Protein AF-A0A519PAQ1-F1 (afdb_monomer)

Foldseek 3Di:
DDWDDDPPKIKDKDFPPDPVVVVCVVPQWDWDKAWDPDDDAWTKIKIFIWGKDWDPDVVVVVVRVVVCCVVCVVDPPPPPPDDGMTMMMTGTQKMWTWTQHPNDIDIDMDGDD

Mean predicted aligned error: 5.57 Å

Structure (mmCIF, N/CA/C/O backbone):
data_AF-A0A519PAQ1-F1
#
_entry.id   AF-A0A519PAQ1-F1
#
loop_
_atom_site.group_PDB
_atom_site.id
_atom_site.type_symbol
_atom_site.label_atom_id
_atom_site.label_alt_id
_atom_site.label_comp_id
_atom_site.label_asym_id
_atom_site.label_entity_id
_atom_site.label_seq_id
_atom_site.pdbx_PDB_ins_code
_atom_site.Cartn_x
_atom_site.Cartn_y
_atom_site.Cartn_z
_atom_site.occupancy
_atom_site.B_iso_or_equiv
_atom_site.auth_seq_id
_atom_site.auth_comp_id
_atom_site.auth_asym_id
_atom_site.auth_atom_id
_atom_site.pdbx_PDB_model_num
ATOM 1 N N . VAL A 1 1 ? 0.497 10.252 -1.981 1.00 80.25 1 VAL A N 1
ATOM 2 C CA . VAL A 1 1 ? 0.630 9.803 -0.575 1.00 80.25 1 VAL A CA 1
ATOM 3 C C . VAL A 1 1 ? 2.023 9.228 -0.417 1.00 80.25 1 VAL A C 1
ATOM 5 O O . VAL A 1 1 ? 2.470 8.575 -1.352 1.00 80.25 1 VAL A O 1
ATOM 8 N N . GLY A 1 2 ? 2.720 9.527 0.681 1.00 86.25 2 GLY A N 1
ATOM 9 C CA . GLY A 1 2 ? 3.979 8.844 1.001 1.00 86.25 2 GLY A CA 1
ATOM 10 C C . GLY A 1 2 ? 3.697 7.415 1.464 1.00 86.25 2 GLY A C 1
ATOM 11 O O . GLY A 1 2 ? 2.618 7.165 2.004 1.00 86.25 2 GLY A O 1
ATOM 12 N N . TYR A 1 3 ? 4.627 6.492 1.228 1.00 90.44 3 TYR A N 1
ATOM 13 C CA . TYR A 1 3 ? 4.478 5.090 1.611 1.00 90.44 3 TYR A CA 1
ATOM 14 C C . TYR A 1 3 ? 5.793 4.515 2.145 1.00 90.44 3 TYR A C 1
ATOM 16 O O . TYR A 1 3 ? 6.871 5.013 1.831 1.00 90.44 3 TYR A O 1
ATOM 24 N N . VAL A 1 4 ? 5.685 3.435 2.911 1.00 90.62 4 VAL A N 1
ATOM 25 C CA . VAL A 1 4 ? 6.782 2.519 3.244 1.00 90.62 4 VAL A CA 1
ATOM 26 C C . VAL A 1 4 ? 6.443 1.139 2.684 1.00 90.62 4 VAL A C 1
ATOM 28 O O . VAL A 1 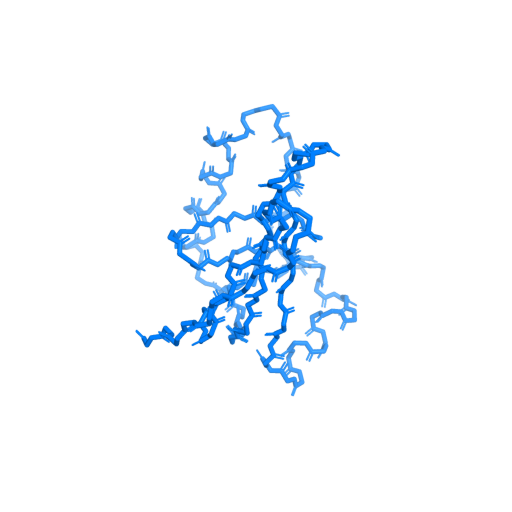4 ? 5.267 0.819 2.497 1.00 90.62 4 VAL A O 1
ATOM 31 N N . ASN A 1 5 ? 7.453 0.334 2.363 1.00 92.19 5 ASN A N 1
ATOM 32 C CA . ASN A 1 5 ? 7.252 -1.003 1.818 1.00 92.19 5 ASN A CA 1
ATOM 33 C C . ASN A 1 5 ? 7.941 -2.090 2.653 1.00 92.19 5 ASN A C 1
ATOM 35 O O . ASN A 1 5 ? 9.087 -1.920 3.064 1.00 92.19 5 ASN A O 1
ATOM 39 N N . GLU A 1 6 ? 7.264 -3.229 2.817 1.00 92.56 6 GLU A N 1
ATOM 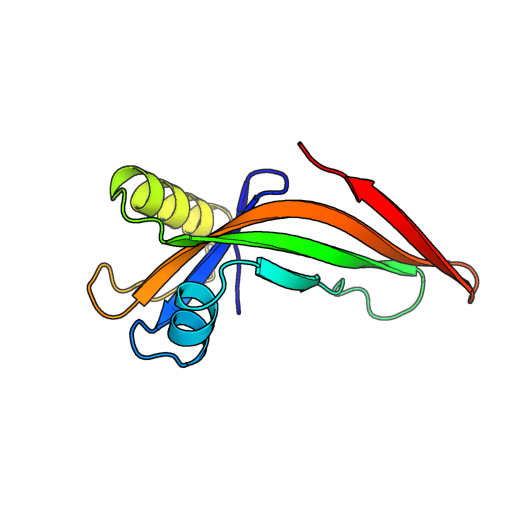40 C CA . GLU A 1 6 ? 7.841 -4.491 3.303 1.00 92.56 6 GLU A CA 1
ATOM 41 C C . GLU A 1 6 ? 7.725 -5.527 2.168 1.00 92.56 6 GLU A C 1
ATOM 43 O O . GLU A 1 6 ? 6.658 -6.096 1.905 1.00 92.56 6 GLU A O 1
ATOM 48 N N . GLY A 1 7 ? 8.816 -5.725 1.420 1.00 92.94 7 GLY A N 1
ATOM 49 C CA . GLY A 1 7 ? 8.767 -6.451 0.148 1.00 92.94 7 GLY A CA 1
ATOM 50 C C . GLY A 1 7 ? 7.870 -5.722 -0.860 1.00 92.94 7 GLY A C 1
ATOM 51 O O . GLY A 1 7 ? 8.085 -4.539 -1.127 1.00 92.94 7 GLY A O 1
ATOM 52 N N . LEU A 1 8 ? 6.862 -6.417 -1.398 1.00 94.00 8 LEU A N 1
ATOM 53 C CA . LEU A 1 8 ? 5.858 -5.837 -2.304 1.00 94.00 8 LEU A CA 1
ATOM 54 C C . LEU A 1 8 ? 4.641 -5.235 -1.575 1.00 94.00 8 LEU A C 1
ATOM 56 O O . LEU A 1 8 ? 3.791 -4.624 -2.218 1.00 94.00 8 LEU A O 1
ATOM 60 N N . ASN A 1 9 ? 4.532 -5.406 -0.253 1.00 95.69 9 ASN A N 1
ATOM 61 C CA . ASN A 1 9 ? 3.456 -4.793 0.524 1.00 95.69 9 ASN A CA 1
ATOM 62 C C . ASN A 1 9 ? 3.736 -3.308 0.704 1.00 95.69 9 ASN A C 1
ATOM 64 O O . ASN A 1 9 ? 4.858 -2.937 1.051 1.00 95.69 9 ASN A O 1
ATOM 68 N N . LEU A 1 10 ? 2.711 -2.477 0.522 1.00 95.38 10 LEU A N 1
ATOM 69 C CA . LEU A 1 10 ? 2.811 -1.036 0.741 1.00 95.38 10 LEU A CA 1
ATOM 70 C C . LEU A 1 10 ? 1.981 -0.625 1.949 1.00 95.38 10 LEU A C 1
ATOM 72 O O . LEU A 1 10 ? 0.864 -1.108 2.134 1.00 95.38 10 LEU A O 1
ATOM 76 N N . TYR A 1 11 ? 2.506 0.318 2.721 1.00 94.19 11 TYR A N 1
ATOM 77 C CA . TYR A 1 11 ? 1.832 0.924 3.857 1.00 94.19 11 TYR A CA 1
ATOM 78 C C . TYR A 1 11 ? 1.858 2.436 3.714 1.00 94.19 11 TYR A C 1
ATOM 80 O O . TYR A 1 11 ? 2.898 3.022 3.418 1.00 94.19 11 TYR A O 1
ATOM 88 N N . PHE A 1 12 ? 0.719 3.080 3.925 1.00 92.19 12 PHE A N 1
ATOM 89 C CA . PHE A 1 12 ? 0.615 4.534 3.887 1.00 92.19 12 PHE A CA 1
ATOM 90 C C . PHE A 1 12 ? -0.420 5.027 4.890 1.00 92.19 12 PHE A C 1
A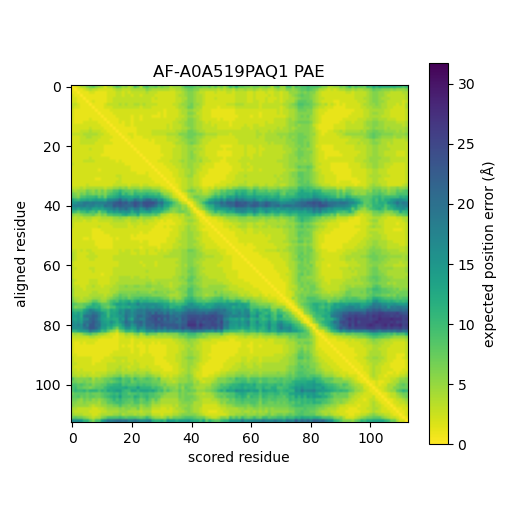TOM 92 O O . PHE A 1 12 ? -1.286 4.276 5.335 1.00 92.19 12 PHE A O 1
ATOM 99 N N . VAL A 1 13 ? -0.336 6.308 5.234 1.00 91.12 13 VAL A N 1
ATOM 100 C CA . VAL A 1 13 ? -1.296 6.964 6.124 1.00 91.12 13 VAL A CA 1
ATOM 101 C C . VAL A 1 13 ? -2.276 7.818 5.328 1.00 91.12 13 VAL A C 1
ATOM 103 O O . VAL A 1 13 ? -1.910 8.478 4.351 1.00 91.12 13 VAL A O 1
ATOM 106 N N . VAL A 1 14 ? -3.532 7.820 5.763 1.00 92.12 14 VAL A N 1
ATOM 107 C CA . VAL A 1 14 ? -4.580 8.731 5.285 1.00 92.12 14 VAL A CA 1
ATOM 108 C C . VAL A 1 14 ? -5.333 9.320 6.465 1.00 92.12 14 VAL A C 1
ATOM 110 O O . VAL A 1 14 ? -5.445 8.680 7.507 1.00 92.12 14 VAL A O 1
ATOM 113 N N . ALA A 1 15 ? -5.875 10.527 6.311 1.00 92.06 15 ALA A N 1
ATOM 114 C CA . ALA A 1 15 ? -6.754 11.098 7.326 1.00 92.06 15 ALA A CA 1
ATOM 115 C C . ALA A 1 15 ? -8.045 10.269 7.447 1.00 92.06 15 ALA A C 1
ATOM 117 O O . ALA A 1 15 ? -8.570 9.785 6.434 1.00 92.06 15 ALA A O 1
ATOM 118 N N . ARG A 1 16 ? -8.553 10.097 8.674 1.00 92.62 16 ARG A N 1
ATOM 119 C CA . ARG A 1 16 ? -9.760 9.290 8.941 1.00 92.62 16 ARG A CA 1
ATOM 120 C C . ARG A 1 16 ? -11.024 9.859 8.304 1.00 92.62 16 ARG A C 1
ATOM 122 O O . ARG A 1 16 ? -11.914 9.105 7.935 1.00 92.62 16 ARG A O 1
ATOM 129 N N . ASP A 1 17 ? -11.088 11.171 8.145 1.00 93.62 17 ASP A N 1
ATOM 130 C CA . ASP A 1 17 ? -12.180 11.891 7.488 1.00 93.62 17 ASP A CA 1
ATOM 131 C C . ASP A 1 17 ? -11.978 12.033 5.969 1.00 93.62 17 ASP A C 1
ATOM 133 O O . ASP A 1 17 ? -12.780 12.664 5.279 1.00 93.62 17 ASP A O 1
ATOM 137 N N . SER A 1 18 ? -10.913 11.446 5.413 1.00 94.69 18 SER A N 1
ATOM 138 C CA . SER A 1 18 ? -10.618 11.602 3.995 1.00 94.69 18 SER A CA 1
ATOM 139 C C . SER A 1 18 ? -11.591 10.819 3.115 1.00 94.69 18 SER A C 1
ATOM 141 O O . SER A 1 18 ? -11.882 9.642 3.339 1.00 94.69 18 SER A O 1
ATOM 143 N N . GLN A 1 19 ? -11.967 11.432 1.991 1.00 96.75 19 GLN A N 1
ATOM 144 C CA . GLN A 1 19 ? -12.693 10.749 0.917 1.00 96.75 19 GLN A CA 1
ATOM 145 C C . GLN A 1 19 ? -11.949 9.494 0.424 1.00 96.75 19 GLN A C 1
ATOM 147 O O . GLN A 1 19 ? -12.562 8.526 -0.011 1.00 96.75 19 GLN A O 1
ATOM 152 N N . LYS A 1 20 ? -10.611 9.485 0.5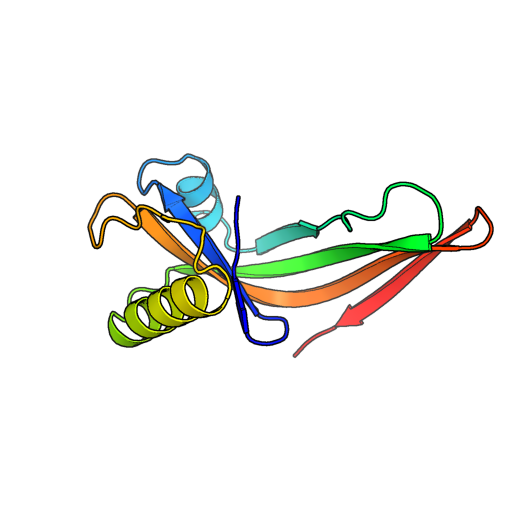14 1.00 94.69 20 LYS A N 1
ATOM 153 C CA . LYS A 1 20 ? -9.785 8.332 0.141 1.00 94.69 20 LYS A CA 1
ATOM 154 C C . LYS A 1 20 ? -10.090 7.116 1.006 1.00 94.69 20 LYS A C 1
ATOM 156 O O . LYS A 1 20 ? -10.257 6.031 0.460 1.00 94.69 20 LYS A O 1
ATOM 161 N N . LEU A 1 21 ? -10.161 7.312 2.323 1.00 96.19 21 LEU A N 1
ATOM 162 C CA . LEU A 1 21 ? -10.505 6.241 3.245 1.00 96.19 21 LEU A CA 1
ATOM 163 C C . LEU A 1 21 ? -11.940 5.773 3.008 1.00 96.19 21 LEU A C 1
ATOM 165 O O . LEU A 1 21 ? -12.160 4.576 2.881 1.00 96.19 21 LEU A O 1
ATOM 169 N N . ALA A 1 22 ? -12.885 6.704 2.849 1.00 97.62 22 ALA A N 1
ATOM 170 C CA . ALA A 1 22 ? -14.275 6.363 2.545 1.00 97.62 22 ALA A CA 1
ATOM 171 C C . ALA A 1 22 ? -14.398 5.488 1.281 1.00 97.62 22 ALA A C 1
ATOM 173 O O . ALA A 1 22 ? -15.096 4.477 1.299 1.00 97.62 22 ALA A O 1
ATOM 174 N N . ASN A 1 23 ? -13.665 5.820 0.213 1.00 97.88 23 ASN A N 1
ATOM 175 C CA . ASN A 1 23 ? -13.655 5.029 -1.019 1.00 97.88 23 ASN A CA 1
ATOM 176 C C . ASN A 1 23 ? -13.051 3.631 -0.809 1.00 97.88 23 ASN A C 1
ATOM 178 O O . ASN A 1 23 ? -13.615 2.656 -1.292 1.00 97.88 23 ASN A O 1
ATOM 182 N N . ILE A 1 24 ? -11.936 3.529 -0.076 1.00 97.69 24 ILE A N 1
ATOM 183 C CA . ILE A 1 24 ? -11.278 2.247 0.231 1.00 97.69 24 ILE A CA 1
ATOM 184 C C . ILE A 1 24 ? -12.182 1.341 1.078 1.00 97.69 24 ILE A C 1
ATOM 186 O O . ILE A 1 24 ? -12.226 0.134 0.860 1.00 97.69 24 ILE A O 1
ATOM 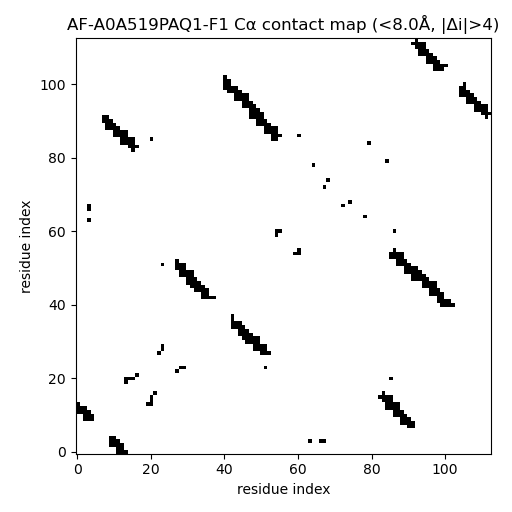190 N N . LEU A 1 25 ? -12.904 1.913 2.044 1.00 96.44 25 LEU A N 1
ATOM 191 C CA . LEU A 1 25 ? -13.839 1.162 2.883 1.00 96.44 25 LEU A CA 1
ATOM 192 C C . LEU A 1 25 ? -15.061 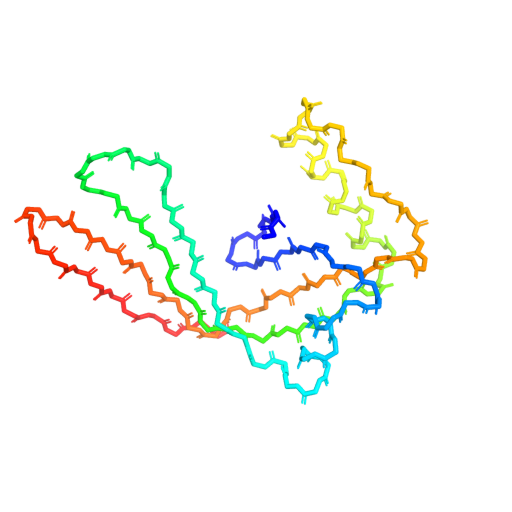0.675 2.092 1.00 96.44 25 LEU A C 1
ATOM 194 O O . LEU A 1 25 ? -15.600 -0.384 2.403 1.00 96.44 25 LEU A O 1
ATOM 198 N N . ALA A 1 26 ? -15.491 1.427 1.074 1.00 98.06 26 ALA A N 1
ATOM 199 C CA . ALA A 1 26 ? -16.585 1.030 0.192 1.00 98.06 26 ALA A CA 1
ATOM 200 C C . ALA A 1 26 ? -16.169 -0.057 -0.816 1.00 98.06 26 ALA A C 1
ATOM 202 O O . ALA A 1 26 ? -16.940 -0.981 -1.071 1.00 98.06 26 ALA A O 1
ATOM 203 N N . ASP A 1 27 ? -14.958 0.032 -1.376 1.00 98.44 27 ASP A N 1
ATOM 204 C CA . ASP A 1 27 ? -14.370 -0.990 -2.246 1.00 98.44 27 ASP A CA 1
ATOM 205 C C . ASP A 1 27 ? -12.860 -1.115 -1.972 1.00 98.44 27 ASP A C 1
ATOM 207 O O . ASP A 1 27 ? -12.093 -0.199 -2.290 1.00 98.44 27 ASP A O 1
ATOM 211 N N . PRO A 1 28 ? -12.393 -2.247 -1.410 1.00 98.06 28 PRO A N 1
ATOM 212 C CA . PRO A 1 28 ? -10.993 -2.410 -1.035 1.00 98.06 28 PRO A CA 1
ATOM 213 C C . PRO A 1 28 ? -10.076 -2.685 -2.233 1.00 98.06 28 PRO A C 1
ATOM 215 O O . PRO A 1 28 ? -8.869 -2.843 -2.043 1.00 98.06 28 PRO A O 1
ATOM 218 N N . ARG A 1 29 ? -10.600 -2.799 -3.459 1.00 98.38 29 ARG A N 1
ATOM 219 C CA . ARG A 1 29 ? -9.778 -2.986 -4.660 1.00 98.38 29 ARG A CA 1
ATOM 220 C C . ARG A 1 29 ? -9.168 -1.653 -5.063 1.00 98.38 29 ARG A C 1
ATOM 222 O O . ARG A 1 29 ? -9.875 -0.715 -5.427 1.00 98.38 29 ARG A O 1
ATOM 229 N N . VAL A 1 30 ? -7.844 -1.579 -5.042 1.00 97.75 30 VAL A N 1
ATOM 230 C CA . VAL A 1 30 ? -7.110 -0.363 -5.389 1.00 97.75 30 VAL A CA 1
ATOM 231 C C . VAL A 1 30 ? -6.138 -0.606 -6.533 1.00 97.75 30 VAL A C 1
ATOM 233 O O . VAL A 1 30 ? -5.581 -1.691 -6.691 1.00 97.75 30 VAL A O 1
ATOM 236 N N . SER A 1 31 ? -5.905 0.450 -7.306 1.00 97.00 31 SER A N 1
ATOM 237 C CA . SER A 1 31 ? -4.819 0.522 -8.276 1.00 97.00 31 SER A CA 1
ATOM 238 C C . SER A 1 31 ? -3.773 1.510 -7.780 1.00 97.00 31 SER A C 1
ATOM 240 O O . SER A 1 31 ? -4.105 2.584 -7.275 1.00 97.00 31 SER A O 1
ATOM 242 N N . VAL A 1 32 ? -2.507 1.163 -7.961 1.00 96.38 32 VAL A N 1
ATOM 243 C CA . VAL A 1 32 ? -1.353 1.962 -7.562 1.00 96.38 32 VAL A CA 1
ATOM 244 C C . VAL A 1 32 ? -0.469 2.193 -8.778 1.00 96.38 32 VAL A C 1
ATOM 246 O O . VAL A 1 32 ? -0.227 1.278 -9.561 1.00 96.38 32 VAL A O 1
ATOM 249 N N . ALA A 1 33 ? 0.013 3.424 -8.926 1.00 95.00 33 ALA A N 1
ATOM 250 C CA . ALA A 1 33 ? 1.021 3.797 -9.905 1.00 95.00 33 ALA A CA 1
ATOM 251 C C . ALA A 1 33 ? 2.165 4.511 -9.178 1.00 95.00 33 ALA A C 1
ATOM 253 O O . ALA A 1 33 ? 1.938 5.511 -8.494 1.00 95.00 33 ALA A O 1
ATOM 254 N N . ILE A 1 34 ? 3.381 3.988 -9.310 1.00 92.44 34 ILE A N 1
ATOM 255 C CA . ILE A 1 34 ? 4.606 4.546 -8.733 1.00 92.44 34 ILE A CA 1
ATOM 256 C C . ILE A 1 34 ? 5.541 4.866 -9.891 1.00 92.44 34 ILE A C 1
ATOM 258 O O . ILE A 1 34 ? 5.810 4.009 -10.731 1.00 92.44 34 ILE A O 1
ATOM 262 N N . ARG A 1 35 ? 6.033 6.102 -9.943 1.00 87.19 35 ARG A N 1
ATOM 263 C CA . ARG A 1 35 ? 7.040 6.521 -10.918 1.00 87.19 35 ARG A CA 1
ATOM 264 C C . ARG A 1 35 ? 8.414 6.524 -10.255 1.00 87.19 35 ARG A C 1
ATOM 266 O O . ARG A 1 35 ? 8.524 6.918 -9.098 1.00 87.19 35 ARG A O 1
ATOM 273 N N . SER A 1 36 ? 9.435 6.134 -11.009 1.00 83.81 36 SER A N 1
ATOM 274 C CA . SER A 1 36 ? 10.832 6.400 -10.668 1.00 83.81 36 SER A CA 1
ATOM 275 C C . SER A 1 36 ? 11.127 7.911 -10.663 1.00 83.81 36 SER A C 1
ATOM 277 O O . SER A 1 36 ? 10.498 8.691 -11.390 1.00 83.81 36 SER A O 1
ATOM 279 N N . GLU A 1 37 ? 12.090 8.320 -9.837 1.00 79.88 37 GLU A N 1
ATOM 280 C CA . GLU A 1 37 ? 12.630 9.685 -9.800 1.00 79.88 37 GLU A CA 1
ATOM 281 C C . GLU A 1 37 ? 13.657 9.959 -10.910 1.00 79.88 37 GLU A C 1
ATOM 283 O O . GLU A 1 37 ? 14.078 11.099 -11.071 1.00 79.88 37 GLU A O 1
ATOM 288 N N . ALA A 1 38 ? 14.034 8.952 -11.707 1.00 73.25 38 ALA A N 1
ATOM 289 C CA . ALA A 1 38 ? 14.940 9.132 -12.837 1.00 73.25 38 ALA A CA 1
ATOM 290 C C . ALA A 1 38 ? 14.380 10.154 -13.842 1.00 73.25 38 ALA A C 1
ATOM 292 O O . ALA A 1 38 ? 13.224 10.060 -14.263 1.00 73.25 38 ALA A O 1
ATOM 293 N N . GLU A 1 39 ? 15.207 11.133 -14.218 1.00 65.69 39 GLU A N 1
ATOM 294 C CA . GLU A 1 39 ? 14.757 12.294 -14.990 1.00 65.69 39 GLU A CA 1
ATOM 295 C C . GLU A 1 39 ? 14.558 12.000 -16.488 1.00 65.69 39 GLU A C 1
ATOM 297 O O . GLU A 1 39 ? 13.653 12.573 -17.089 1.00 65.69 39 GLU A O 1
ATOM 302 N N . HIS A 1 40 ? 15.350 11.110 -17.108 1.00 63.00 40 HIS A N 1
ATOM 303 C CA . HIS A 1 40 ? 15.310 10.872 -18.561 1.00 63.00 40 HIS A CA 1
ATOM 304 C C . HIS A 1 40 ? 15.783 9.463 -18.947 1.00 63.00 40 HIS A C 1
ATOM 306 O O . HIS A 1 40 ? 16.868 9.070 -18.532 1.00 63.00 40 HIS A O 1
ATOM 312 N N . GLY A 1 41 ? 15.016 8.771 -19.807 1.00 58.78 41 GLY A N 1
ATOM 313 C CA . GLY A 1 41 ? 15.352 7.445 -20.359 1.00 58.78 41 GLY A CA 1
ATOM 314 C C . GLY A 1 41 ? 15.378 6.330 -19.304 1.00 58.78 41 GLY A C 1
ATOM 315 O O . GLY A 1 41 ? 15.757 6.557 -18.164 1.00 58.78 41 GLY A O 1
ATOM 316 N N . ASP A 1 42 ? 14.908 5.129 -19.641 1.00 64.88 42 ASP A N 1
ATOM 317 C CA . ASP A 1 42 ? 15.016 3.924 -18.793 1.00 64.88 42 ASP A CA 1
ATOM 318 C C . ASP A 1 42 ? 14.329 3.976 -17.411 1.00 64.88 42 ASP A C 1
ATOM 320 O O . ASP A 1 42 ? 14.517 3.093 -16.570 1.00 64.88 42 ASP A O 1
ATOM 324 N N . ALA A 1 43 ? 13.474 4.971 -17.156 1.00 70.62 43 ALA A N 1
ATOM 325 C CA . ALA A 1 43 ? 12.690 5.032 -15.929 1.00 70.62 43 ALA A CA 1
ATOM 326 C C . ALA A 1 43 ? 11.692 3.863 -15.874 1.00 70.62 43 ALA A C 1
ATOM 328 O O . ALA A 1 43 ? 10.762 3.778 -16.681 1.00 70.62 43 ALA A O 1
ATOM 329 N N . VAL A 1 44 ? 11.863 2.981 -14.887 1.00 81.94 44 VAL A N 1
ATOM 330 C CA . VAL A 1 44 ? 10.916 1.903 -14.585 1.00 81.94 44 VAL A CA 1
ATOM 331 C C . VAL A 1 44 ? 9.976 2.369 -13.477 1.00 81.94 44 VAL A C 1
ATOM 333 O O . VAL A 1 44 ? 10.388 2.628 -12.348 1.00 81.94 44 VAL A O 1
ATOM 336 N N . GLY A 1 45 ? 8.700 2.510 -13.815 1.00 89.94 45 GLY A N 1
ATOM 337 C CA . GLY A 1 45 ? 7.606 2.648 -12.866 1.00 89.94 45 GLY A CA 1
ATOM 338 C C . GLY A 1 45 ? 6.979 1.300 -12.515 1.00 89.94 45 GLY A C 1
ATOM 339 O O . GLY A 1 45 ? 7.297 0.261 -13.092 1.00 89.94 45 GLY A O 1
ATOM 340 N N . VAL A 1 46 ? 6.044 1.326 -11.573 1.00 93.06 46 VAL A N 1
ATOM 341 C CA . VAL A 1 46 ? 5.250 0.165 -11.168 1.00 93.06 46 VAL A CA 1
ATOM 342 C C . VAL A 1 46 ? 3.774 0.517 -11.251 1.00 93.06 46 VAL A C 1
ATOM 344 O O . VAL A 1 46 ? 3.332 1.504 -10.667 1.00 93.06 46 VAL A O 1
ATOM 347 N N . SER A 1 47 ? 3.009 -0.314 -11.952 1.00 95.25 47 SER A N 1
ATOM 348 C CA . SER A 1 47 ? 1.554 -0.380 -11.856 1.00 95.25 47 SER A CA 1
ATOM 349 C C . SER A 1 47 ? 1.171 -1.618 -11.050 1.00 95.25 47 SER A C 1
ATOM 351 O O . SER A 1 47 ? 1.745 -2.685 -11.246 1.00 95.25 47 SER A O 1
ATOM 353 N N . MET A 1 48 ? 0.234 -1.497 -10.117 1.00 96.75 48 MET A N 1
ATOM 354 C CA . MET A 1 48 ? -0.146 -2.596 -9.233 1.00 96.75 48 MET A CA 1
ATOM 355 C C . MET A 1 48 ? -1.645 -2.575 -8.948 1.00 96.75 48 MET A C 1
ATOM 357 O O . MET A 1 48 ? -2.188 -1.526 -8.612 1.00 96.75 48 MET A O 1
ATOM 361 N N . ALA A 1 49 ? -2.290 -3.738 -9.023 1.00 97.94 49 ALA A N 1
ATOM 362 C CA . ALA A 1 49 ? -3.597 -3.965 -8.416 1.00 97.94 49 ALA A CA 1
ATOM 363 C C . ALA A 1 49 ? -3.390 -4.617 -7.047 1.00 97.94 49 ALA A C 1
ATOM 365 O O . ALA A 1 49 ? -2.603 -5.558 -6.911 1.00 97.94 49 ALA A O 1
ATOM 366 N N . ALA A 1 50 ? -4.070 -4.105 -6.029 1.00 98.06 50 ALA A N 1
ATOM 367 C CA . ALA A 1 50 ? -3.922 -4.566 -4.659 1.00 98.06 50 ALA A CA 1
ATOM 368 C C . ALA A 1 50 ? -5.255 -4.536 -3.915 1.00 98.06 50 ALA A C 1
ATOM 370 O O . ALA A 1 50 ? -6.201 -3.846 -4.306 1.00 98.06 50 ALA A O 1
ATOM 371 N N . ARG A 1 51 ? -5.295 -5.255 -2.796 1.00 98.12 51 ARG A N 1
ATOM 372 C CA . ARG A 1 51 ? -6.385 -5.196 -1.831 1.00 98.12 51 ARG A CA 1
ATOM 373 C C . ARG A 1 51 ? -5.955 -4.395 -0.614 1.00 98.12 51 ARG A C 1
ATOM 375 O O . ARG A 1 51 ? -4.919 -4.679 -0.016 1.00 98.12 51 ARG A O 1
ATOM 382 N N . ALA A 1 52 ? -6.748 -3.390 -0.277 1.00 98.31 52 ALA A N 1
ATOM 383 C CA . ALA A 1 52 ? -6.510 -2.497 0.840 1.00 98.31 52 ALA A CA 1
ATOM 384 C C . ALA A 1 52 ? -7.198 -2.991 2.119 1.00 98.31 52 ALA A C 1
ATOM 386 O O . ALA A 1 52 ? -8.331 -3.472 2.085 1.00 98.31 52 ALA A O 1
ATOM 387 N N . SER A 1 53 ? -6.529 -2.813 3.254 1.00 97.19 53 SER A N 1
ATOM 388 C CA . SER A 1 53 ? -7.092 -3.024 4.590 1.00 97.19 53 SER A CA 1
ATOM 389 C C . SER A 1 53 ? -6.503 -2.033 5.587 1.00 97.19 53 SER A C 1
ATOM 391 O O . SER A 1 53 ? -5.321 -1.695 5.501 1.00 97.19 53 SER A O 1
ATOM 393 N N . GLU A 1 54 ? -7.305 -1.581 6.550 1.00 95.25 54 GLU A N 1
ATOM 394 C CA . GLU A 1 54 ? -6.789 -0.791 7.668 1.00 95.25 54 GLU A CA 1
ATOM 395 C C . GLU A 1 54 ? -5.976 -1.681 8.618 1.00 95.25 54 GLU A C 1
ATOM 397 O O . GLU A 1 54 ? -6.398 -2.775 8.991 1.00 95.25 54 GLU A O 1
ATOM 402 N N . VAL A 1 55 ? -4.804 -1.194 9.017 1.00 93.62 55 VAL A N 1
ATOM 403 C CA . VAL A 1 55 ? -3.977 -1.789 10.062 1.00 93.62 55 VAL A CA 1
ATOM 404 C C . VAL A 1 55 ? -4.382 -1.168 11.390 1.00 93.62 55 VAL A C 1
ATOM 406 O O . VAL A 1 55 ? -4.153 0.017 11.625 1.00 93.62 55 VAL A O 1
ATOM 409 N N . THR A 1 56 ? -4.963 -1.981 12.268 1.00 90.69 56 THR A N 1
ATOM 410 C CA . THR A 1 56 ? -5.392 -1.557 13.608 1.00 90.69 56 THR A CA 1
ATOM 411 C C . THR A 1 56 ? -4.519 -2.118 14.727 1.00 90.69 56 THR A C 1
ATOM 413 O O . THR A 1 56 ? -4.669 -1.696 15.869 1.00 90.69 56 THR A O 1
ATOM 416 N N . ASP A 1 57 ? -3.626 -3.067 14.424 1.00 91.06 57 ASP A N 1
ATOM 417 C CA . ASP A 1 57 ? -2.712 -3.661 15.403 1.00 91.06 57 ASP A CA 1
ATOM 418 C C . ASP A 1 57 ? -1.631 -2.641 15.820 1.00 91.06 57 ASP A C 1
ATOM 420 O O . ASP A 1 57 ? -0.786 -2.272 14.992 1.00 91.06 57 ASP A O 1
ATOM 424 N N . PRO A 1 58 ? -1.607 -2.200 17.095 1.00 86.56 58 PRO A N 1
ATOM 425 C CA . PRO A 1 58 ? -0.625 -1.236 17.579 1.00 86.56 58 PRO A CA 1
ATOM 426 C C . PRO A 1 58 ? 0.826 -1.704 17.423 1.00 86.56 58 PRO A C 1
ATOM 428 O O . PRO A 1 58 ? 1.707 -0.870 17.213 1.00 86.56 58 PRO A O 1
ATOM 431 N N . ALA A 1 59 ? 1.093 -3.012 17.496 1.00 90.00 59 ALA A N 1
ATOM 432 C CA . ALA A 1 59 ? 2.444 -3.551 17.360 1.00 90.00 59 ALA A CA 1
ATOM 433 C C . ALA A 1 59 ? 2.967 -3.402 15.924 1.00 90.00 59 ALA A C 1
ATOM 435 O O . ALA A 1 59 ? 4.128 -3.042 15.713 1.00 90.00 59 ALA A O 1
ATOM 436 N N . VAL A 1 60 ? 2.101 -3.614 14.928 1.00 89.19 60 VAL A N 1
ATOM 437 C CA . VAL A 1 60 ? 2.441 -3.394 13.515 1.00 89.19 60 VAL A CA 1
ATOM 438 C C . VAL A 1 60 ? 2.675 -1.909 13.252 1.00 89.19 60 VAL A C 1
ATOM 440 O O . VAL A 1 60 ? 3.668 -1.550 12.624 1.00 89.19 60 VAL A O 1
ATOM 443 N N . ILE A 1 61 ? 1.809 -1.037 13.776 1.00 88.00 61 ILE A N 1
ATOM 444 C CA . ILE A 1 61 ? 1.948 0.418 13.619 1.00 88.00 61 ILE A CA 1
ATOM 445 C C . ILE A 1 61 ? 3.265 0.911 14.235 1.00 88.00 61 ILE A C 1
ATOM 447 O O . ILE A 1 61 ? 3.988 1.679 13.602 1.00 88.00 61 ILE A O 1
ATOM 451 N N . ALA A 1 62 ? 3.612 0.443 15.437 1.00 86.44 62 ALA A N 1
ATOM 452 C CA . ALA A 1 62 ? 4.871 0.792 16.090 1.00 86.44 62 ALA A CA 1
ATOM 453 C C . ALA A 1 62 ? 6.091 0.363 15.257 1.00 86.44 62 ALA A C 1
ATOM 455 O O . ALA A 1 62 ? 7.010 1.160 15.070 1.00 86.44 62 ALA A O 1
ATOM 456 N N . ARG A 1 63 ? 6.070 -0.855 14.692 1.00 88.56 63 ARG A N 1
ATOM 457 C CA . ARG A 1 63 ? 7.133 -1.352 13.803 1.00 88.56 63 ARG A CA 1
ATOM 458 C C . ARG A 1 63 ? 7.280 -0.496 12.542 1.00 88.56 63 ARG A C 1
ATOM 460 O O . ARG A 1 63 ? 8.397 -0.134 12.185 1.00 88.56 63 ARG A O 1
ATOM 467 N N . LEU A 1 64 ? 6.172 -0.152 11.882 1.00 87.25 64 LEU A N 1
ATOM 468 C CA . LEU A 1 64 ? 6.189 0.686 10.676 1.00 87.25 64 LEU A CA 1
ATOM 469 C C . LEU A 1 64 ? 6.732 2.090 10.972 1.00 87.25 64 LEU A C 1
ATOM 471 O O . LEU A 1 64 ? 7.533 2.613 10.201 1.00 87.25 64 LEU A O 1
ATOM 475 N N . ASN A 1 65 ? 6.350 2.681 12.107 1.00 84.88 65 ASN A N 1
ATOM 476 C CA . ASN A 1 65 ? 6.886 3.974 12.536 1.00 84.88 65 ASN A CA 1
ATOM 477 C C . ASN A 1 65 ? 8.402 3.909 12.750 1.00 84.88 65 ASN A C 1
ATOM 479 O O . ASN A 1 65 ? 9.119 4.804 12.306 1.00 84.88 65 ASN A O 1
ATOM 483 N N . GLN A 1 66 ? 8.897 2.840 13.378 1.00 85.69 66 GLN A N 1
ATOM 484 C CA . GLN A 1 66 ? 10.333 2.632 13.545 1.00 85.69 66 GLN A CA 1
ATOM 485 C C . GLN A 1 66 ? 11.050 2.515 12.190 1.00 85.69 66 GLN A C 1
ATOM 487 O O . GLN A 1 66 ? 12.057 3.183 11.983 1.00 85.69 66 GLN A O 1
ATOM 492 N N . GLN A 1 67 ? 10.503 1.756 11.235 1.00 87.25 67 GLN A N 1
ATOM 493 C CA . GLN A 1 67 ? 11.085 1.635 9.890 1.00 87.25 67 GLN A CA 1
ATOM 494 C C . GLN A 1 67 ? 11.143 2.968 9.141 1.00 87.25 67 GLN A C 1
ATOM 496 O O . GLN A 1 67 ? 12.110 3.230 8.429 1.00 87.25 67 GLN A O 1
ATOM 501 N N . VAL A 1 68 ? 10.119 3.814 9.280 1.00 84.25 68 VAL A N 1
ATOM 502 C CA . VAL A 1 68 ? 10.122 5.154 8.677 1.00 84.25 68 VAL A CA 1
ATOM 503 C C . VAL A 1 68 ? 11.246 6.001 9.271 1.00 84.25 68 VAL A C 1
ATOM 505 O O . VAL A 1 68 ? 11.984 6.617 8.509 1.00 84.25 68 VAL A O 1
ATOM 508 N N . LEU A 1 69 ? 11.414 5.989 10.598 1.00 82.88 69 LEU A N 1
ATOM 509 C CA . LEU A 1 69 ? 12.491 6.719 11.277 1.00 82.88 69 LEU A CA 1
ATOM 510 C C . LEU A 1 69 ? 13.883 6.213 10.876 1.00 82.88 69 LEU A C 1
ATOM 512 O O . LEU A 1 69 ? 14.797 7.012 10.701 1.00 82.88 69 LEU A O 1
ATOM 516 N N . GLU A 1 70 ? 14.048 4.900 10.718 1.00 85.75 70 GLU A N 1
ATOM 517 C CA . GLU A 1 70 ? 15.317 4.291 10.304 1.00 85.75 70 GLU A CA 1
ATOM 518 C C . GLU A 1 70 ? 15.658 4.592 8.840 1.00 85.75 70 GLU A C 1
ATOM 520 O O . GLU A 1 70 ? 16.815 4.847 8.510 1.00 85.75 70 GLU A O 1
ATOM 525 N N . ARG A 1 71 ? 14.658 4.556 7.951 1.00 84.50 71 ARG A N 1
ATOM 526 C CA . ARG A 1 71 ? 14.857 4.734 6.507 1.00 84.50 71 ARG A CA 1
ATOM 527 C C . ARG A 1 71 ? 14.946 6.195 6.089 1.00 84.50 71 ARG A C 1
ATOM 529 O O . ARG A 1 71 ? 15.584 6.488 5.081 1.00 84.50 71 ARG A O 1
ATOM 536 N N . TYR A 1 72 ? 14.298 7.074 6.843 1.00 82.00 72 TYR A N 1
ATOM 537 C CA . TYR A 1 72 ? 14.196 8.495 6.548 1.00 82.00 72 TYR A CA 1
ATOM 538 C C . TYR A 1 72 ? 14.460 9.331 7.809 1.00 82.00 72 TYR A C 1
ATOM 540 O O . TYR A 1 72 ? 13.550 9.990 8.321 1.00 82.00 72 TYR A O 1
ATOM 548 N N . PRO A 1 73 ? 15.690 9.305 8.348 1.00 75.56 73 PRO A N 1
ATOM 549 C CA . PRO A 1 73 ? 16.015 9.973 9.608 1.00 75.56 73 PRO A CA 1
ATOM 550 C C . PRO A 1 73 ? 15.811 11.497 9.553 1.00 75.56 73 PRO A C 1
ATOM 552 O O . PRO A 1 73 ? 15.522 12.124 10.572 1.00 75.56 73 PRO A O 1
ATOM 555 N N . GLU A 1 74 ? 15.925 12.097 8.368 1.00 72.44 74 GLU A N 1
ATOM 556 C CA . GLU A 1 74 ? 15.659 13.514 8.101 1.00 72.44 74 GLU A CA 1
ATOM 557 C C . GLU A 1 74 ? 14.168 13.865 7.969 1.00 72.44 74 GLU A C 1
ATOM 559 O O . GLU A 1 74 ? 13.790 15.035 8.071 1.00 72.44 74 GLU A O 1
ATOM 564 N N . LEU A 1 75 ? 13.299 12.874 7.749 1.00 64.56 75 LEU A N 1
ATOM 565 C CA . LEU A 1 75 ? 11.862 13.090 7.677 1.00 64.56 75 LEU A CA 1
ATOM 566 C C . LEU A 1 75 ? 11.290 13.120 9.096 1.00 64.56 75 LEU A C 1
ATOM 568 O O . LEU A 1 75 ? 11.006 12.097 9.717 1.00 64.56 75 LEU A O 1
ATOM 572 N N . HIS A 1 76 ? 11.027 14.328 9.590 1.00 54.75 76 HIS A N 1
ATOM 573 C CA . HIS A 1 76 ? 10.178 14.548 10.758 1.00 54.75 76 HIS A CA 1
ATOM 574 C C . HIS A 1 76 ? 8.712 14.267 10.397 1.00 54.75 76 HIS A C 1
ATOM 576 O O . HIS A 1 76 ? 7.886 15.177 10.308 1.00 54.75 76 HIS A O 1
ATOM 582 N N . VAL A 1 77 ? 8.381 13.002 10.123 1.00 54.62 77 VAL A N 1
ATOM 583 C CA . VAL A 1 77 ? 6.999 12.600 9.861 1.00 54.62 77 VAL A CA 1
ATOM 584 C C . VAL A 1 77 ? 6.215 12.789 11.154 1.00 54.62 77 VAL A C 1
ATOM 586 O O . VAL A 1 77 ? 6.347 12.021 12.104 1.00 54.62 77 VAL A O 1
ATOM 589 N N . TYR A 1 78 ? 5.383 13.830 11.192 1.00 47.12 78 TYR A N 1
ATOM 590 C CA . TYR A 1 78 ? 4.339 13.963 12.196 1.00 47.12 78 TYR A CA 1
ATOM 591 C C . TYR A 1 78 ? 3.325 12.837 11.958 1.00 47.12 78 TYR A C 1
ATOM 593 O O . TYR A 1 78 ? 2.401 12.970 11.158 1.00 47.12 78 TYR A O 1
ATOM 601 N N . ALA A 1 79 ? 3.544 11.694 12.604 1.00 53.66 79 ALA A N 1
ATOM 602 C CA . ALA A 1 79 ? 2.584 10.607 12.692 1.00 53.66 79 ALA A CA 1
ATOM 603 C C . ALA A 1 79 ? 1.844 10.777 14.024 1.00 53.66 79 ALA A C 1
ATOM 605 O O . ALA A 1 79 ? 2.322 10.277 15.045 1.00 53.66 79 ALA A O 1
ATOM 606 N N . PRO A 1 80 ? 0.723 11.525 14.079 1.00 50.66 80 PRO A N 1
ATOM 607 C CA . PRO A 1 80 ? -0.070 11.560 15.291 1.00 50.66 80 PRO A CA 1
ATOM 608 C C . PRO A 1 80 ? -0.514 10.124 15.567 1.00 50.66 80 PRO A C 1
ATOM 610 O O . PRO A 1 80 ? -1.295 9.544 14.814 1.00 50.66 80 PRO A O 1
ATOM 613 N N . ALA A 1 81 ? 0.024 9.529 16.630 1.00 51.97 81 ALA A N 1
ATOM 614 C CA . ALA A 1 81 ? -0.509 8.296 17.174 1.00 51.97 81 ALA A CA 1
ATOM 615 C C . ALA A 1 81 ? -1.944 8.603 17.620 1.00 51.97 81 ALA A C 1
ATOM 617 O O . ALA A 1 81 ? -2.142 9.271 18.634 1.00 51.97 81 ALA A O 1
ATOM 618 N N . GLY A 1 82 ? -2.956 8.216 16.837 1.00 59.91 82 GLY A N 1
ATOM 619 C CA . GLY A 1 82 ? -4.333 8.476 17.244 1.00 59.91 82 GLY A CA 1
ATOM 620 C C . GLY A 1 82 ? -5.409 8.441 16.166 1.00 59.91 82 GLY A C 1
ATOM 621 O O . GLY A 1 82 ? -5.200 8.080 15.011 1.00 59.91 82 GLY A O 1
ATOM 622 N N . ALA A 1 83 ? -6.597 8.857 16.608 1.00 65.31 83 ALA A N 1
ATOM 623 C CA . ALA A 1 83 ? -7.868 8.851 15.888 1.00 65.31 83 ALA A CA 1
ATOM 624 C C . ALA A 1 83 ? -7.946 9.802 14.674 1.00 65.31 83 ALA A C 1
ATOM 626 O O . ALA A 1 83 ? -9.006 9.920 14.075 1.00 65.31 83 ALA A O 1
ATOM 627 N N . SER A 1 84 ? -6.873 10.499 14.297 1.00 83.50 84 SER A N 1
ATOM 628 C CA . SER A 1 84 ? -6.883 11.420 13.150 1.00 83.50 84 SER A CA 1
ATOM 629 C C . SER A 1 84 ? -6.440 10.761 11.844 1.00 83.50 84 SER A C 1
ATOM 631 O O . SER A 1 84 ? -6.860 11.196 10.771 1.00 83.50 84 SER A O 1
ATOM 633 N N . VAL A 1 85 ? -5.650 9.683 11.912 1.00 87.62 85 VAL A N 1
ATOM 634 C CA . VAL A 1 85 ? -5.160 8.955 10.733 1.00 87.62 85 VAL A CA 1
ATOM 635 C C . VAL A 1 85 ? -5.467 7.458 10.805 1.00 87.62 85 VAL A C 1
ATOM 637 O O . VAL A 1 85 ? -5.602 6.874 11.883 1.00 87.62 85 VAL A O 1
ATOM 640 N N . ALA A 1 86 ? -5.599 6.842 9.634 1.00 91.12 86 ALA A N 1
ATOM 641 C CA . ALA A 1 86 ? -5.673 5.402 9.436 1.00 91.12 86 ALA A CA 1
ATOM 642 C C . ALA A 1 86 ? -4.420 4.937 8.684 1.00 91.12 86 ALA A C 1
ATOM 644 O O . ALA A 1 86 ? -4.016 5.557 7.693 1.00 91.12 86 ALA A O 1
ATOM 645 N N . VAL A 1 87 ? -3.812 3.850 9.160 1.00 92.44 87 VAL A N 1
ATOM 646 C CA . VAL A 1 87 ? -2.717 3.168 8.463 1.00 92.44 87 VAL A CA 1
ATOM 647 C C . VAL A 1 87 ? -3.339 2.152 7.520 1.00 92.44 87 VAL A C 1
ATOM 649 O O . VAL A 1 87 ? -4.107 1.300 7.954 1.00 92.44 87 VAL A O 1
ATOM 652 N N . ILE A 1 88 ? -3.021 2.235 6.234 1.00 95.44 88 ILE A N 1
ATOM 653 C CA . ILE A 1 88 ? -3.565 1.352 5.205 1.00 95.44 88 ILE A CA 1
ATOM 654 C C . ILE A 1 88 ? -2.460 0.453 4.687 1.00 95.44 88 ILE A C 1
ATOM 656 O O . ILE A 1 88 ? -1.416 0.933 4.250 1.00 95.44 88 ILE A O 1
ATOM 660 N N . HIS A 1 89 ? -2.720 -0.848 4.713 1.00 97.06 89 HIS A N 1
ATOM 661 C CA . HIS A 1 89 ? -1.908 -1.877 4.083 1.00 97.06 89 HIS A CA 1
ATOM 662 C C . HIS A 1 89 ? -2.495 -2.229 2.720 1.00 97.06 89 HIS A C 1
ATOM 664 O O . HIS A 1 89 ? -3.698 -2.450 2.598 1.00 97.06 89 HIS A O 1
ATOM 670 N N . LEU A 1 90 ? -1.637 -2.291 1.705 1.00 97.69 90 LEU A N 1
ATOM 671 C CA . LEU A 1 90 ? -1.951 -2.813 0.384 1.00 97.69 90 LEU A CA 1
ATOM 672 C C . LEU A 1 90 ? -1.258 -4.156 0.191 1.00 97.69 90 LEU A C 1
ATOM 674 O O . LEU A 1 90 ? -0.027 -4.213 0.090 1.00 97.69 90 LEU A O 1
ATOM 678 N N . LYS A 1 91 ? -2.059 -5.218 0.091 1.00 97.69 91 LYS A N 1
ATOM 679 C CA . LYS A 1 91 ? -1.587 -6.534 -0.336 1.00 97.69 91 LYS A CA 1
ATOM 680 C C . LYS A 1 91 ? -1.652 -6.613 -1.871 1.00 97.69 91 LYS A C 1
ATOM 682 O O . LYS A 1 91 ? -2.760 -6.555 -2.409 1.00 97.69 91 LYS A O 1
ATOM 687 N N . PRO A 1 92 ? -0.519 -6.730 -2.586 1.00 97.56 92 PRO A N 1
ATOM 688 C CA . PRO A 1 92 ? -0.509 -6.855 -4.044 1.00 97.56 92 PRO A CA 1
ATOM 689 C C . PRO A 1 92 ? -1.225 -8.131 -4.502 1.00 97.56 92 PRO A C 1
ATOM 691 O O . PRO A 1 92 ? -1.012 -9.195 -3.929 1.00 97.56 92 PRO A O 1
ATOM 694 N N . GLU A 1 93 ? -2.028 -8.019 -5.558 1.00 97.62 93 GLU A N 1
ATOM 695 C CA . GLU A 1 93 ? -2.616 -9.153 -6.293 1.00 97.62 93 GLU A CA 1
ATOM 696 C C . GLU A 1 93 ? -1.996 -9.253 -7.703 1.00 97.62 93 GLU A C 1
ATOM 698 O O . GLU A 1 93 ? -1.756 -10.344 -8.220 1.00 97.62 93 GLU A O 1
ATOM 703 N N . ILE A 1 94 ? -1.693 -8.107 -8.327 1.00 97.50 94 ILE A N 1
ATOM 704 C CA . ILE A 1 94 ? -1.048 -8.013 -9.645 1.00 97.50 94 ILE A CA 1
ATOM 705 C C . ILE A 1 94 ? -0.003 -6.902 -9.607 1.00 97.50 94 ILE A C 1
ATOM 707 O O . ILE A 1 94 ? -0.301 -5.800 -9.154 1.00 97.50 94 ILE A O 1
ATOM 711 N N . VAL A 1 95 ? 1.193 -7.151 -10.139 1.00 96.50 95 VAL A N 1
ATOM 712 C CA . VAL A 1 95 ? 2.263 -6.152 -10.275 1.00 96.50 95 VAL A CA 1
ATOM 713 C C . VAL A 1 95 ? 2.759 -6.129 -11.713 1.00 96.50 95 VAL A C 1
ATOM 715 O O . VAL A 1 95 ? 3.006 -7.170 -12.314 1.00 96.50 95 VAL A O 1
ATOM 718 N N . SER A 1 96 ? 2.908 -4.931 -12.267 1.00 95.38 96 SER A N 1
ATOM 719 C CA . SER A 1 96 ? 3.460 -4.697 -13.596 1.00 95.38 96 SER A CA 1
ATOM 720 C C . SER A 1 96 ? 4.539 -3.618 -13.537 1.00 95.38 96 SER A C 1
ATOM 722 O O . SER A 1 96 ? 4.207 -2.439 -13.392 1.00 95.38 96 SER A O 1
ATOM 724 N N . PRO A 1 97 ? 5.829 -3.974 -13.644 1.00 92.06 97 PRO A N 1
ATOM 725 C CA . PRO A 1 97 ? 6.867 -3.013 -13.974 1.00 92.06 97 PRO A CA 1
ATOM 726 C C . PRO A 1 97 ? 6.588 -2.443 -15.365 1.00 92.06 97 PRO A C 1
ATOM 728 O O . PRO A 1 97 ? 6.310 -3.193 -16.303 1.00 92.06 97 PRO A O 1
ATOM 731 N N . VAL A 1 98 ? 6.637 -1.122 -15.484 1.00 89.81 98 VAL A N 1
ATOM 732 C CA . VAL A 1 98 ? 6.388 -0.397 -16.730 1.00 89.81 98 VAL A CA 1
ATOM 733 C C . VAL A 1 98 ? 7.592 0.487 -16.997 1.00 89.81 98 VAL A C 1
ATOM 735 O O . VAL A 1 98 ? 7.914 1.340 -16.177 1.00 89.81 98 VAL A O 1
ATOM 738 N N . GLY A 1 99 ? 8.257 0.294 -18.129 1.00 87.12 99 GLY A N 1
ATOM 739 C CA . GLY A 1 99 ? 9.436 1.064 -18.513 1.00 87.12 99 GLY A CA 1
ATOM 740 C C . GLY A 1 99 ? 9.344 1.592 -19.937 1.00 87.12 99 GLY A C 1
ATOM 741 O O . GLY A 1 99 ? 8.523 1.137 -20.736 1.00 87.12 99 GLY A O 1
ATOM 742 N N . VAL A 1 100 ? 10.215 2.545 -20.256 1.00 81.31 100 VAL A N 1
ATOM 743 C CA . VAL A 1 100 ? 10.508 2.947 -21.634 1.00 81.31 100 VAL A CA 1
ATOM 744 C C . VAL A 1 100 ? 11.978 2.652 -21.886 1.00 81.31 100 VAL A C 1
ATOM 746 O O . VAL A 1 100 ? 12.830 3.340 -21.337 1.00 81.31 100 VAL A O 1
ATOM 749 N N . ILE A 1 101 ? 12.251 1.628 -22.691 1.00 76.31 101 ILE A N 1
ATOM 750 C CA . ILE A 1 101 ? 13.603 1.170 -23.037 1.00 76.31 101 ILE A CA 1
ATOM 751 C C . ILE A 1 101 ? 13.758 1.339 -24.547 1.00 76.31 101 ILE A C 1
ATOM 753 O O . ILE A 1 101 ? 12.870 0.936 -25.303 1.00 76.31 101 ILE A O 1
ATOM 757 N N . ASP A 1 102 ? 14.828 1.997 -24.993 1.00 79.62 102 ASP A N 1
ATOM 758 C CA . ASP A 1 102 ? 15.081 2.302 -26.413 1.00 79.62 102 ASP A CA 1
ATOM 759 C C . ASP A 1 102 ? 13.894 2.993 -27.123 1.00 79.62 102 ASP A C 1
ATOM 761 O O . ASP A 1 102 ? 13.572 2.725 -28.283 1.00 79.62 102 ASP A O 1
ATOM 765 N N . GLY A 1 103 ? 13.181 3.865 -26.401 1.00 76.31 103 GLY A N 1
ATOM 766 C CA . GLY A 1 103 ? 12.008 4.580 -26.917 1.00 76.31 103 GLY A CA 1
ATOM 767 C C . GLY A 1 103 ? 10.747 3.722 -27.075 1.00 76.31 103 GLY A C 1
ATOM 768 O O . GLY A 1 103 ? 9.771 4.179 -27.669 1.00 76.31 103 GLY A O 1
ATOM 769 N N . ARG A 1 104 ? 10.733 2.491 -26.548 1.00 80.50 104 ARG A N 1
ATOM 770 C CA . ARG A 1 104 ? 9.576 1.589 -26.583 1.00 80.50 104 ARG A CA 1
ATOM 771 C C . ARG A 1 104 ? 9.046 1.334 -25.185 1.00 80.50 104 ARG A C 1
ATOM 773 O O . ARG A 1 104 ? 9.798 1.011 -24.269 1.00 80.50 104 ARG A O 1
ATOM 780 N N . SER A 1 105 ? 7.730 1.435 -25.036 1.00 84.00 105 SER A N 1
ATOM 781 C CA . SER A 1 105 ? 7.062 1.023 -23.807 1.00 84.00 105 SER A CA 1
ATOM 782 C C . SER A 1 105 ? 7.134 -0.493 -23.654 1.00 84.00 105 SER A C 1
ATOM 784 O O . SER A 1 105 ? 6.727 -1.234 -24.549 1.00 84.00 105 SER A O 1
ATOM 786 N N . VAL A 1 106 ? 7.620 -0.940 -22.501 1.00 88.25 106 VAL A N 1
ATOM 787 C CA . VAL A 1 106 ? 7.642 -2.344 -22.096 1.00 88.25 106 VAL A CA 1
ATOM 788 C C . VAL A 1 106 ? 6.898 -2.495 -20.779 1.00 88.25 106 VAL A C 1
ATOM 790 O O . VAL A 1 106 ? 7.053 -1.686 -19.863 1.00 88.25 106 VAL A O 1
ATOM 793 N N . ALA A 1 107 ? 6.073 -3.530 -20.687 1.00 90.12 107 ALA A N 1
ATOM 794 C CA . ALA A 1 107 ? 5.415 -3.909 -19.451 1.00 90.12 107 ALA A CA 1
ATOM 795 C C . ALA A 1 107 ? 5.337 -5.430 -19.371 1.00 90.12 107 ALA A C 1
ATOM 797 O O . ALA A 1 107 ? 5.007 -6.098 -20.351 1.00 90.12 107 ALA A O 1
ATOM 798 N N . HIS A 1 108 ? 5.622 -5.961 -18.189 1.00 92.56 108 HIS A N 1
ATOM 799 C CA . HIS A 1 108 ? 5.439 -7.373 -17.884 1.00 92.56 108 HIS A CA 1
ATOM 800 C C . HIS A 1 108 ? 4.541 -7.485 -16.666 1.00 92.56 108 HIS A C 1
ATOM 802 O O . HIS A 1 108 ? 4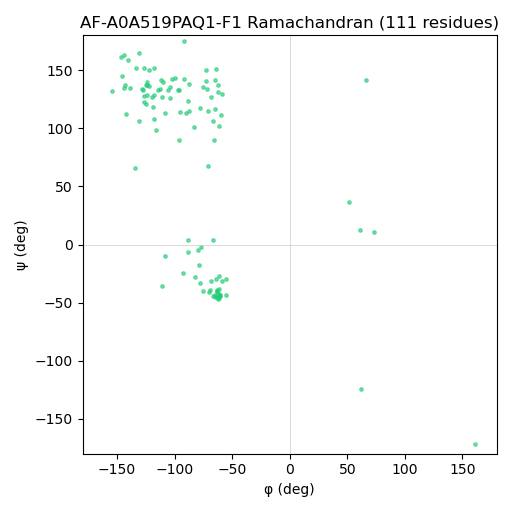.795 -6.836 -15.660 1.00 92.56 108 HIS A O 1
ATOM 808 N N . THR A 1 109 ? 3.487 -8.288 -16.756 1.00 95.06 109 THR A N 1
ATOM 809 C CA . THR A 1 109 ? 2.499 -8.418 -15.684 1.00 95.06 109 THR A CA 1
ATOM 810 C C . THR A 1 109 ? 2.674 -9.741 -14.958 1.00 95.06 109 THR A C 1
ATOM 812 O O . THR A 1 109 ? 2.760 -10.796 -15.582 1.00 95.06 109 THR A O 1
ATOM 815 N N . TYR A 1 110 ? 2.682 -9.670 -13.630 1.00 96.25 110 TYR A N 1
ATOM 816 C CA . TYR A 1 110 ? 2.823 -10.805 -12.730 1.00 96.25 110 TYR A CA 1
ATOM 817 C C . TYR A 1 110 ? 1.642 -10.847 -11.763 1.00 96.25 110 TYR A C 1
ATOM 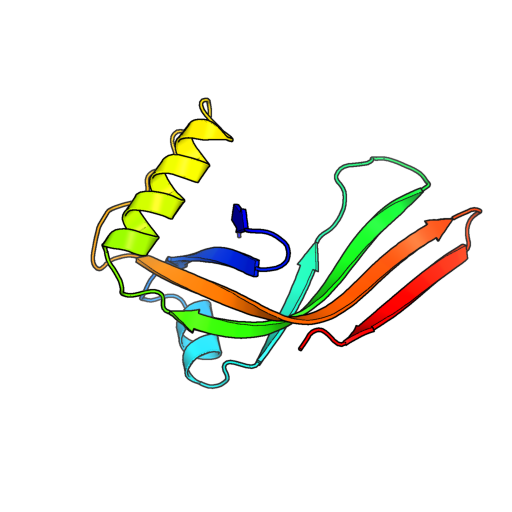819 O O . TYR A 1 110 ? 1.258 -9.818 -11.205 1.00 96.25 110 TYR A O 1
ATOM 827 N N . SER A 1 111 ? 1.093 -12.037 -11.530 1.00 95.94 111 SER A N 1
ATOM 828 C CA . SER A 1 111 ? 0.161 -12.285 -10.427 1.00 95.94 111 SER A CA 1
ATOM 829 C C . SER A 1 111 ? 0.937 -12.647 -9.165 1.00 95.94 111 SER A C 1
ATOM 831 O O . SER A 1 111 ? 1.901 -13.411 -9.226 1.00 95.94 111 SER A O 1
ATOM 833 N N . VAL A 1 112 ? 0.510 -12.108 -8.027 1.00 87.94 112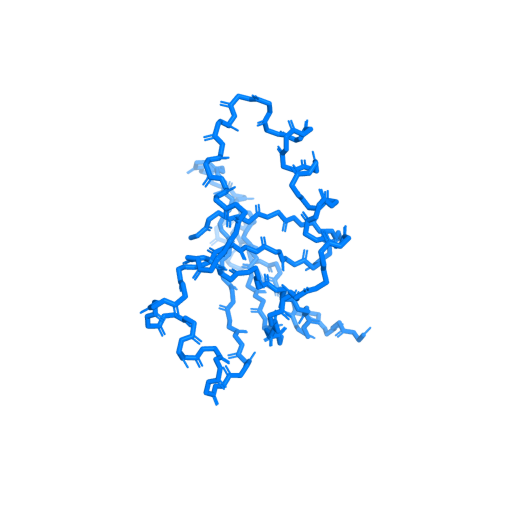 VAL A N 1
ATOM 834 C CA . VAL A 1 112 ? 1.130 -12.324 -6.716 1.00 87.94 112 VAL A CA 1
ATOM 835 C C . VAL A 1 112 ? 0.086 -12.989 -5.818 1.00 87.94 112 VAL A C 1
ATOM 837 O O . VAL A 1 112 ? -0.993 -12.434 -5.623 1.00 87.94 112 VAL A O 1
ATOM 840 N N . GLY A 1 113 ? 0.375 -14.205 -5.343 1.00 66.00 113 GLY A N 1
ATOM 841 C CA . GLY A 1 113 ? -0.504 -14.998 -4.467 1.00 66.00 113 GLY A CA 1
ATOM 842 C C . GLY A 1 113 ? -0.110 -14.889 -3.001 1.00 66.00 113 GLY A C 1
ATOM 843 O O . GLY A 1 113 ? 1.042 -15.279 -2.717 1.00 66.00 113 GLY A O 1
#

Sequence (113 aa):
VGYVNEGLNLYFVVARDSQKLANILADPRVSVAIRSEAEHGDAVGVSMAARASEVTDPAVIARLNQQVLERYPELHVYAPAGASVAVIHLKPEIVSPVGVIDGRSVAHTYSVG

pLDDT: mean 86.69, std 12.46, range [47.12, 98.44]

Secondary structure (DSSP, 8-state):
--EEEETTEEEEEEETT-HHHHHHHH--EEEEEE-----SSS-EEEEEEEEEEEE--HHHHHHHHHHHHHH-TT-------STTEEEEEEEEEEEEEEEEETTEEEE--EE--

Solvent-accessible surface area (backbone atoms only — not comparable to full-atom values): 6574 Å² total; per-residue (Å²): 129,72,72,51,68,65,85,80,32,38,35,33,71,42,47,60,88,32,69,67,48,55,48,40,75,75,45,35,73,43,77,47,78,47,74,50,87,62,88,72,78,64,40,55,24,39,40,32,39,25,43,51,44,78,60,80,56,66,70,58,52,52,52,54,52,51,50,48,47,71,76,35,72,86,58,84,73,86,70,72,88,51,90,60,46,41,43,36,36,30,47,54,44,31,46,24,51,35,30,35,54,96,89,36,84,46,73,53,81,43,82,47,133

Nearest PDB structures (foldseek):
  6m0a-assembly2_D  TM=7.934E-01  e=1.298E-04  Arabidopsis thaliana
  2arz-assembly1_A  TM=7.818E-01  e=3.449E-04  Pseudomonas aeruginosa PAO1
  2hq9-assembly1_B  TM=7.390E-01  e=7.284E-04  Mesorhizobium loti
  1rfe-assembly1_A  TM=6.783E-01  e=1.726E-03  Mycobacterium tuberculosis H37Rv
  2hq9-assembly1_A  TM=6.926E-01  e=1.629E-03  Mesorhizobium loti

Radius of gyration: 15.73 Å; Cα contacts (8 Å, |Δi|>4): 191; chains: 1; bounding box: 33×30×44 Å